Protein AF-A0A3S0Q4B9-F1 (afdb_monomer_lite)

Sequence (62 aa):
MFRKAALQRRCLILSSEFYEWRHLYRLNKRTNQPLKTADKYPYHIGLKTRIIFYCCNLAKLD

Radius of gyration: 19.01 Å; chains: 1; bounding box: 40×17×46 Å

Str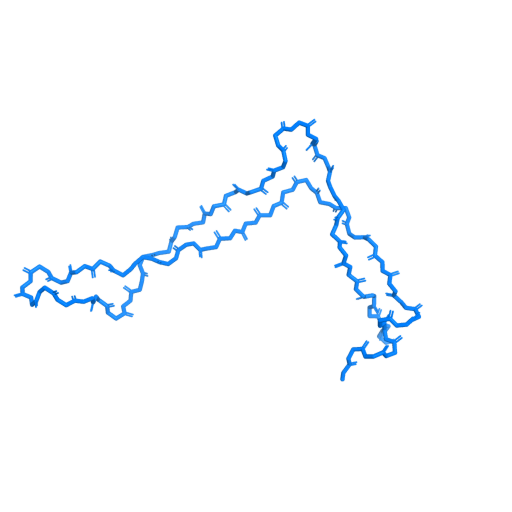ucture (mmCIF, N/CA/C/O backbone):
data_AF-A0A3S0Q4B9-F1
#
_entry.id   AF-A0A3S0Q4B9-F1
#
loop_
_atom_site.group_PDB
_atom_site.id
_atom_site.type_symbol
_atom_site.label_atom_id
_atom_site.label_alt_id
_atom_site.label_comp_id
_atom_site.label_asym_id
_atom_site.label_entity_id
_atom_site.label_seq_id
_atom_site.pdbx_PDB_ins_code
_atom_site.Cartn_x
_atom_site.Cartn_y
_atom_site.Cartn_z
_atom_site.occupancy
_atom_site.B_iso_or_equiv
_atom_site.auth_seq_id
_atom_site.auth_comp_id
_atom_site.auth_asym_id
_atom_site.auth_atom_id
_atom_site.pdbx_PDB_model_num
ATOM 1 N N . MET A 1 1 ? -23.672 2.508 -3.534 1.00 84.44 1 MET A N 1
ATOM 2 C CA . MET A 1 1 ? -23.159 1.354 -2.759 1.00 84.44 1 MET A CA 1
ATOM 3 C C . MET A 1 1 ? -22.697 1.727 -1.341 1.00 84.44 1 MET A C 1
ATOM 5 O O . MET A 1 1 ? -23.185 1.119 -0.402 1.00 84.44 1 MET A O 1
ATOM 9 N N . PHE A 1 2 ? -21.843 2.742 -1.128 1.00 91.44 2 PHE A N 1
ATOM 10 C CA . PHE A 1 2 ? -21.202 2.968 0.190 1.00 91.44 2 PHE A CA 1
ATOM 11 C C . PHE A 1 2 ? -21.846 4.009 1.130 1.00 91.44 2 PHE A C 1
ATOM 13 O O . PHE A 1 2 ? -21.443 4.105 2.285 1.00 91.44 2 PHE A O 1
ATOM 20 N N . ARG A 1 3 ? -22.866 4.765 0.696 1.00 93.75 3 ARG A N 1
ATOM 21 C CA . ARG A 1 3 ? -23.422 5.914 1.450 1.00 93.75 3 ARG A CA 1
ATOM 22 C C . ARG A 1 3 ? -23.806 5.594 2.902 1.00 93.75 3 ARG A C 1
ATOM 24 O O . ARG A 1 3 ? -23.373 6.289 3.813 1.00 93.75 3 ARG A O 1
ATOM 31 N N . LYS A 1 4 ? -24.596 4.539 3.135 1.00 93.62 4 LYS A N 1
ATOM 32 C CA . LYS A 1 4 ? -25.033 4.158 4.493 1.00 93.62 4 LYS A CA 1
ATOM 33 C C . LYS A 1 4 ? -23.845 3.768 5.379 1.00 93.62 4 LYS A C 1
ATOM 35 O O . LYS A 1 4 ? -23.789 4.150 6.541 1.00 93.62 4 LYS A O 1
ATOM 40 N N . ALA A 1 5 ? -22.864 3.063 4.808 1.00 94.06 5 ALA A N 1
ATOM 41 C CA . ALA A 1 5 ? -21.647 2.694 5.524 1.00 94.06 5 ALA A CA 1
ATOM 42 C C . ALA A 1 5 ? -20.793 3.924 5.871 1.00 94.06 5 ALA A C 1
ATOM 44 O O . ALA A 1 5 ? -20.333 4.035 7.000 1.00 94.06 5 ALA A O 1
ATOM 45 N N . ALA A 1 6 ? -20.671 4.882 4.950 1.00 94.31 6 ALA A N 1
ATOM 46 C CA . ALA A 1 6 ? -19.944 6.131 5.172 1.00 94.31 6 ALA A CA 1
ATOM 47 C C . ALA A 1 6 ? -20.524 6.983 6.311 1.00 94.31 6 ALA A C 1
ATOM 49 O O . ALA A 1 6 ? -19.770 7.633 7.029 1.00 94.31 6 ALA A O 1
ATOM 50 N N . LEU A 1 7 ? -21.845 6.957 6.503 1.00 95.19 7 LEU A N 1
ATOM 51 C CA . LEU A 1 7 ? -22.504 7.719 7.565 1.00 95.19 7 LEU A CA 1
ATOM 52 C C . LEU A 1 7 ? -22.469 7.007 8.922 1.00 95.19 7 LEU A C 1
ATOM 54 O O . LEU A 1 7 ? -22.287 7.660 9.943 1.00 95.19 7 LEU A O 1
ATOM 58 N N . GLN A 1 8 ? -22.649 5.685 8.937 1.00 95.56 8 GLN A N 1
ATOM 59 C CA . GLN A 1 8 ? -22.971 4.950 10.170 1.00 95.56 8 GLN A CA 1
ATOM 60 C C . GLN A 1 8 ? -21.908 3.933 10.594 1.00 95.56 8 GLN A C 1
ATOM 62 O O . GLN A 1 8 ? -21.948 3.448 11.716 1.00 95.56 8 GLN A O 1
ATOM 67 N N . ARG A 1 9 ? -20.981 3.566 9.705 1.00 94.50 9 ARG A N 1
ATOM 68 C CA . ARG A 1 9 ? -20.082 2.413 9.887 1.00 94.50 9 ARG A CA 1
ATOM 69 C C . ARG A 1 9 ? -18.636 2.750 9.536 1.00 94.50 9 ARG A C 1
ATOM 71 O O . ARG A 1 9 ? -17.935 1.929 8.954 1.00 94.50 9 ARG A O 1
ATOM 78 N N . ARG A 1 10 ? -18.194 3.970 9.844 1.00 96.00 10 ARG A N 1
ATOM 79 C CA . ARG A 1 10 ? -16.778 4.339 9.711 1.00 96.00 10 ARG A CA 1
ATOM 80 C C . ARG A 1 10 ? -15.965 3.563 10.739 1.00 96.00 10 ARG A C 1
ATOM 82 O O . ARG A 1 10 ? -16.344 3.505 11.904 1.00 96.00 10 ARG A O 1
ATOM 89 N N . CYS A 1 11 ? -14.852 3.001 10.304 1.00 95.81 11 CYS A N 1
ATOM 90 C CA . CYS A 1 11 ? -13.885 2.352 11.171 1.00 95.81 11 CYS A CA 1
ATOM 91 C C . CYS A 1 11 ? -12.467 2.774 10.783 1.00 95.81 11 CYS A C 1
ATOM 93 O O . CYS A 1 11 ? -12.218 3.268 9.680 1.00 95.81 11 CYS A O 1
ATOM 95 N N . LEU A 1 12 ? -11.543 2.596 11.721 1.00 95.94 12 LEU A N 1
ATOM 96 C CA . LEU A 1 12 ? -10.117 2.732 11.468 1.00 95.94 12 LEU A CA 1
ATOM 97 C C . LEU A 1 12 ? -9.511 1.335 11.401 1.00 95.94 12 LEU A C 1
ATOM 99 O O . LEU A 1 12 ? -9.733 0.521 12.296 1.00 95.94 12 LEU A O 1
ATOM 103 N N . ILE A 1 13 ? -8.748 1.070 10.347 1.00 95.06 13 ILE A N 1
ATOM 104 C CA . ILE A 1 13 ? -7.895 -0.113 10.257 1.00 95.06 13 ILE A CA 1
ATOM 105 C C . ILE A 1 13 ? -6.510 0.287 10.746 1.00 95.06 13 ILE A C 1
ATOM 107 O O . ILE A 1 13 ? -5.915 1.228 10.225 1.00 95.06 13 ILE A O 1
ATOM 111 N N . LEU A 1 14 ? -6.001 -0.433 11.738 1.00 95.06 14 LEU A N 1
ATOM 112 C CA . LEU A 1 14 ? -4.604 -0.340 12.141 1.00 95.06 14 LEU A CA 1
ATOM 113 C C . LEU A 1 14 ? -3.760 -1.141 11.150 1.00 95.06 14 LEU A C 1
ATOM 115 O O . LEU A 1 14 ? -4.048 -2.312 10.909 1.00 95.06 14 LEU A O 1
ATOM 119 N N . SER A 1 15 ? -2.724 -0.518 10.599 1.00 95.44 15 SER A N 1
ATOM 120 C CA . SER A 1 15 ? -1.719 -1.212 9.798 1.00 95.44 15 SER A CA 1
ATOM 121 C C . SER A 1 15 ? -0.325 -0.712 10.141 1.00 95.44 15 SER A C 1
ATOM 123 O O . SER A 1 15 ? -0.149 0.455 10.488 1.00 95.44 15 SER A O 1
ATOM 125 N N . SER A 1 16 ? 0.673 -1.582 10.040 1.00 95.75 16 SER A N 1
ATOM 126 C CA . SER A 1 16 ? 2.083 -1.189 10.103 1.00 95.75 16 SER A CA 1
ATOM 127 C C . SER A 1 16 ? 2.639 -0.816 8.733 1.00 95.75 16 SER A C 1
ATOM 129 O O . SER A 1 16 ? 3.492 0.063 8.611 1.00 95.75 16 SER A O 1
ATOM 131 N N . GLU A 1 17 ? 2.112 -1.452 7.690 1.00 94.94 17 GLU A N 1
ATOM 132 C CA . GLU A 1 17 ? 2.630 -1.382 6.330 1.00 94.94 17 GLU A CA 1
ATOM 133 C C . GLU A 1 17 ? 1.569 -1.783 5.304 1.00 94.94 17 GLU A C 1
ATOM 135 O O . GLU A 1 17 ? 0.492 -2.277 5.641 1.00 94.94 17 GLU A O 1
ATOM 140 N N . PHE A 1 18 ? 1.862 -1.542 4.035 1.00 96.25 18 PHE A N 1
ATOM 141 C CA . PHE A 1 18 ? 1.094 -2.044 2.905 1.00 96.25 18 PHE A CA 1
ATOM 142 C C . PHE A 1 18 ? 2.007 -2.205 1.691 1.00 96.25 18 PHE A C 1
ATOM 144 O O . PHE A 1 18 ? 3.143 -1.724 1.681 1.00 96.25 18 PHE A O 1
ATOM 151 N N . TYR A 1 19 ? 1.507 -2.899 0.671 1.00 96.81 19 TYR A N 1
ATOM 152 C CA . TYR A 1 19 ? 2.258 -3.174 -0.544 1.00 96.81 19 TYR A CA 1
ATOM 153 C C . TYR A 1 19 ? 1.563 -2.581 -1.758 1.00 96.81 19 TYR A C 1
ATOM 155 O O . TYR A 1 19 ? 0.362 -2.767 -1.937 1.00 96.81 19 TYR A O 1
ATOM 163 N N . GLU A 1 20 ? 2.337 -1.920 -2.611 1.00 97.94 20 GLU A N 1
ATOM 164 C CA . GLU A 1 20 ? 1.865 -1.386 -3.888 1.00 97.94 20 GLU A CA 1
ATOM 165 C C . GLU A 1 20 ? 2.696 -1.917 -5.046 1.00 97.94 20 GLU A C 1
ATOM 167 O O . GLU A 1 20 ? 3.894 -2.173 -4.919 1.00 97.94 20 GLU A O 1
ATOM 172 N N . TRP A 1 21 ? 2.063 -2.070 -6.203 1.00 97.56 21 TRP A N 1
ATOM 173 C CA . TRP A 1 21 ? 2.719 -2.603 -7.391 1.00 97.56 21 TRP A CA 1
ATOM 174 C C . TRP A 1 21 ? 3.073 -1.476 -8.350 1.00 97.56 21 TRP A C 1
ATOM 176 O O . TRP A 1 21 ? 2.205 -0.847 -8.954 1.00 97.56 21 TRP A O 1
ATOM 186 N N . ARG A 1 22 ? 4.370 -1.253 -8.564 1.00 97.25 22 ARG A N 1
ATOM 187 C CA . ARG A 1 22 ? 4.837 -0.367 -9.630 1.00 97.25 22 ARG A CA 1
ATOM 188 C C . ARG A 1 22 ? 4.901 -1.143 -10.937 1.00 97.25 22 ARG A C 1
ATOM 190 O O . ARG A 1 22 ? 5.645 -2.118 -11.046 1.00 97.25 22 ARG A O 1
ATOM 197 N N . HIS A 1 23 ? 4.156 -0.684 -11.934 1.00 96.81 23 HIS A N 1
ATOM 198 C CA . HIS A 1 23 ? 4.181 -1.240 -13.285 1.00 96.81 23 HIS A CA 1
ATOM 199 C C . HIS A 1 23 ? 5.115 -0.418 -14.177 1.00 96.81 23 HIS A C 1
ATOM 201 O O . HIS A 1 23 ? 4.894 0.777 -14.375 1.00 96.81 23 HIS A O 1
ATOM 207 N N . LEU A 1 24 ? 6.154 -1.056 -14.715 1.00 96.19 24 LEU A N 1
ATOM 208 C CA . LEU A 1 24 ? 7.092 -0.443 -15.653 1.00 96.19 24 LEU A CA 1
ATOM 209 C C . LEU A 1 24 ? 7.015 -1.141 -17.009 1.00 96.19 24 LEU A C 1
ATOM 211 O O . LEU A 1 24 ? 7.231 -2.346 -17.120 1.00 96.19 24 LEU A O 1
ATOM 215 N N . TYR A 1 25 ? 6.727 -0.365 -18.050 1.00 96.31 25 TYR A N 1
ATOM 216 C CA . TYR A 1 25 ? 6.682 -0.849 -19.426 1.00 96.31 25 TYR A CA 1
ATOM 217 C C . TYR A 1 25 ? 8.012 -0.531 -20.109 1.00 96.31 25 TYR A C 1
ATOM 219 O O . TYR A 1 25 ? 8.222 0.579 -20.599 1.00 96.31 25 TYR A O 1
ATOM 227 N N . ARG A 1 26 ? 8.939 -1.496 -20.110 1.00 94.69 26 ARG A N 1
ATOM 228 C CA . ARG A 1 26 ? 10.214 -1.362 -20.832 1.00 94.69 26 ARG A CA 1
ATOM 229 C C . ARG A 1 26 ? 9.977 -1.177 -22.330 1.00 94.69 26 ARG A C 1
ATOM 231 O O . ARG A 1 26 ? 8.972 -1.635 -22.871 1.00 94.69 26 ARG A O 1
ATOM 238 N N . LEU A 1 27 ? 10.935 -0.550 -23.006 1.00 96.12 27 LEU A N 1
ATOM 239 C CA . LEU A 1 27 ? 10.926 -0.453 -24.462 1.00 96.12 27 LEU A CA 1
ATOM 240 C C . LEU A 1 27 ? 11.408 -1.765 -25.092 1.00 96.12 27 LEU A C 1
ATOM 242 O O . LEU A 1 27 ? 12.356 -2.402 -24.626 1.00 96.12 27 LEU A O 1
ATOM 246 N N . ASN A 1 28 ? 10.757 -2.166 -26.178 1.00 93.19 28 ASN A N 1
ATOM 247 C CA . ASN A 1 28 ? 11.192 -3.259 -27.027 1.00 93.19 28 ASN A CA 1
ATOM 248 C C . ASN A 1 28 ? 12.507 -2.872 -27.717 1.00 93.19 28 ASN A C 1
ATOM 250 O O . ASN A 1 28 ? 12.563 -1.865 -28.421 1.00 93.19 28 ASN A O 1
ATOM 254 N N . LYS A 1 29 ? 13.542 -3.708 -27.572 1.00 92.62 29 LYS A N 1
ATOM 255 C CA . LYS A 1 29 ? 14.889 -3.448 -28.111 1.00 92.62 29 LYS A CA 1
ATOM 256 C C . LYS A 1 29 ? 14.925 -3.206 -29.626 1.00 92.62 29 LYS A C 1
ATOM 258 O O . LYS A 1 29 ? 15.833 -2.539 -30.100 1.00 92.62 29 LYS A O 1
ATOM 263 N N . ARG A 1 30 ? 13.976 -3.766 -30.386 1.00 92.81 30 ARG A N 1
ATOM 264 C CA . ARG A 1 30 ? 13.934 -3.664 -31.852 1.00 92.81 30 ARG A CA 1
ATOM 265 C C . ARG A 1 30 ? 13.076 -2.501 -32.342 1.00 92.81 30 ARG A C 1
ATOM 267 O O . ARG A 1 30 ? 13.413 -1.888 -33.345 1.00 92.81 30 ARG A O 1
ATOM 274 N N . THR A 1 31 ? 11.947 -2.234 -31.687 1.00 93.94 31 THR A N 1
ATOM 275 C CA . THR A 1 31 ? 10.964 -1.242 -32.165 1.00 93.94 31 THR A CA 1
ATOM 276 C C . THR A 1 31 ? 10.977 0.066 -31.381 1.00 93.94 31 THR A C 1
ATOM 278 O O . THR A 1 31 ? 10.300 1.003 -31.788 1.00 93.94 31 THR A O 1
ATOM 281 N N . ASN A 1 32 ? 11.7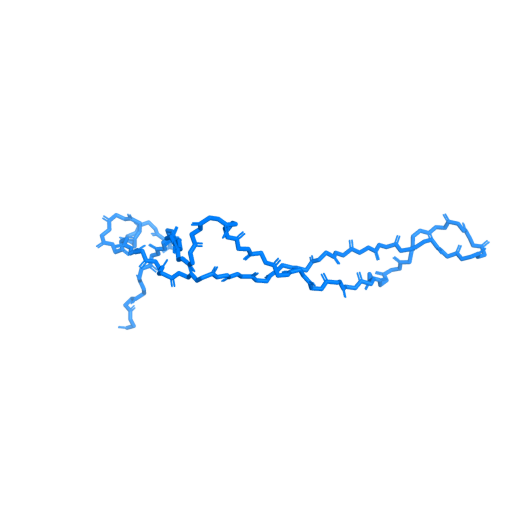07 0.142 -30.261 1.00 92.75 32 ASN A N 1
ATOM 282 C CA . ASN A 1 32 ? 11.696 1.270 -29.320 1.00 92.75 32 ASN A CA 1
ATOM 283 C C . ASN A 1 32 ? 10.294 1.663 -28.816 1.00 92.75 32 ASN A C 1
ATOM 285 O O . ASN A 1 32 ? 10.093 2.766 -28.318 1.00 92.75 32 ASN A O 1
ATOM 289 N N . GLN A 1 33 ? 9.321 0.755 -28.907 1.00 94.75 33 GLN A N 1
ATOM 290 C CA . GLN A 1 33 ? 7.965 0.949 -28.390 1.00 94.75 33 GLN A CA 1
ATOM 291 C C . GLN A 1 33 ? 7.793 0.238 -27.042 1.00 94.75 33 GLN A C 1
ATOM 293 O O . GLN A 1 33 ? 8.443 -0.789 -26.827 1.00 94.75 33 GLN A O 1
ATOM 298 N N . PRO A 1 34 ? 6.913 0.717 -26.145 1.00 95.69 34 PRO A N 1
ATOM 299 C CA . PRO A 1 34 ? 6.620 0.033 -24.888 1.00 95.69 34 PRO A CA 1
ATOM 300 C C . PRO A 1 34 ? 6.134 -1.407 -25.103 1.00 95.69 34 PRO A C 1
ATOM 302 O O . PRO A 1 34 ? 5.349 -1.691 -26.010 1.00 95.69 34 PRO A O 1
ATOM 305 N N . LEU A 1 35 ? 6.587 -2.328 -24.254 1.00 94.88 35 LEU A N 1
ATOM 306 C CA . LEU A 1 35 ? 6.060 -3.691 -24.204 1.00 94.88 35 LEU A CA 1
ATOM 307 C C . LEU A 1 35 ? 4.597 -3.685 -23.742 1.00 94.88 35 LEU A C 1
ATOM 309 O O . LEU A 1 35 ? 4.189 -2.839 -22.956 1.00 94.88 35 LEU A O 1
ATOM 313 N N . LYS A 1 36 ? 3.809 -4.667 -24.197 1.00 93.00 36 LYS A N 1
ATOM 314 C CA . LYS A 1 36 ? 2.410 -4.829 -23.756 1.00 93.00 36 LYS A CA 1
ATOM 315 C C . LYS A 1 36 ? 2.303 -5.287 -22.300 1.00 93.00 36 LYS A C 1
ATOM 317 O O . LYS A 1 36 ? 1.365 -4.915 -21.605 1.00 93.00 36 LYS A O 1
ATOM 322 N N . THR A 1 37 ? 3.255 -6.099 -21.851 1.00 94.75 37 THR A N 1
ATOM 323 C CA . THR A 1 37 ? 3.298 -6.611 -20.480 1.00 94.75 37 THR A CA 1
ATOM 324 C C . THR A 1 37 ? 4.230 -5.742 -19.649 1.00 94.75 37 THR A C 1
ATOM 326 O O . THR A 1 37 ? 5.381 -5.533 -20.032 1.00 94.75 37 THR A O 1
ATOM 329 N N . ALA A 1 38 ? 3.734 -5.250 -18.514 1.00 96.44 38 ALA A N 1
ATOM 330 C CA . ALA A 1 38 ? 4.552 -4.540 -17.541 1.00 96.44 38 ALA A CA 1
ATOM 331 C C . ALA A 1 38 ? 5.385 -5.510 -16.705 1.00 96.44 38 ALA A C 1
ATOM 333 O O . ALA A 1 38 ? 4.878 -6.541 -16.252 1.00 96.44 38 ALA A O 1
ATOM 334 N N . ASP A 1 39 ? 6.612 -5.107 -16.396 1.00 95.94 39 ASP A N 1
ATOM 335 C CA . ASP A 1 39 ? 7.314 -5.643 -15.240 1.00 95.94 39 ASP A CA 1
ATOM 336 C C . ASP A 1 39 ? 6.676 -5.057 -13.978 1.00 95.94 39 ASP A C 1
ATOM 338 O O . ASP A 1 39 ? 6.415 -3.851 -13.898 1.00 95.94 39 ASP A O 1
ATOM 342 N N . LYS A 1 40 ? 6.391 -5.920 -13.003 1.00 97.44 40 LYS A N 1
ATOM 343 C CA . LYS A 1 40 ? 5.698 -5.546 -11.771 1.00 97.44 40 LYS A CA 1
ATOM 344 C C . LYS A 1 40 ? 6.653 -5.663 -10.599 1.00 97.44 40 LYS A C 1
ATOM 346 O O . LYS A 1 40 ? 7.161 -6.746 -10.324 1.00 97.44 40 LYS A O 1
ATOM 351 N N . TYR A 1 41 ? 6.857 -4.556 -9.901 1.00 97.31 41 TYR A N 1
ATOM 352 C CA . TYR A 1 41 ? 7.726 -4.492 -8.733 1.00 97.31 41 TYR A CA 1
ATOM 353 C C . TYR A 1 41 ? 6.880 -4.189 -7.497 1.00 97.31 41 TYR A C 1
ATOM 355 O O . TYR A 1 41 ? 6.247 -3.129 -7.468 1.00 97.31 41 TYR A O 1
ATOM 363 N N . PRO A 1 42 ? 6.830 -5.088 -6.500 1.00 97.88 42 PRO A N 1
ATOM 364 C CA . PRO A 1 42 ? 6.148 -4.810 -5.248 1.00 97.88 42 PRO A CA 1
ATOM 365 C C . PRO A 1 42 ? 7.000 -3.867 -4.395 1.00 97.88 42 PRO A C 1
ATOM 367 O O . PRO A 1 42 ? 8.194 -4.093 -4.200 1.00 97.88 42 PRO A O 1
ATOM 370 N N . TYR A 1 43 ? 6.376 -2.820 -3.875 1.00 97.75 43 TYR A N 1
ATOM 371 C CA . TYR A 1 43 ? 6.974 -1.874 -2.945 1.00 97.75 43 TYR A CA 1
ATOM 372 C C . TYR A 1 43 ? 6.339 -2.046 -1.580 1.00 97.75 43 TYR A C 1
ATOM 374 O O . TYR A 1 43 ? 5.122 -1.973 -1.452 1.00 97.75 43 TYR A O 1
ATOM 382 N N . HIS A 1 44 ? 7.180 -2.239 -0.572 1.00 95.62 44 HIS A N 1
ATOM 383 C CA . HIS A 1 44 ? 6.795 -2.148 0.828 1.00 95.62 44 HIS A CA 1
ATOM 384 C C . HIS A 1 44 ? 6.729 -0.674 1.236 1.00 95.62 44 HIS A C 1
ATOM 386 O O . HIS A 1 44 ? 7.680 0.080 1.010 1.00 95.62 44 HIS A O 1
ATOM 392 N N . ILE A 1 45 ? 5.588 -0.252 1.777 1.00 96.44 45 ILE A N 1
ATOM 393 C CA . ILE A 1 45 ? 5.331 1.133 2.169 1.00 96.44 45 ILE A CA 1
ATOM 394 C C . ILE A 1 45 ? 4.881 1.161 3.629 1.00 96.44 45 ILE A C 1
ATOM 396 O O . ILE A 1 45 ? 3.910 0.511 4.013 1.00 96.44 45 ILE A O 1
ATOM 400 N N . GLY A 1 46 ? 5.570 1.969 4.433 1.00 94.88 46 GLY A N 1
ATOM 401 C CA . GLY A 1 46 ? 5.264 2.206 5.842 1.00 94.88 46 GLY A CA 1
ATOM 402 C C . GLY A 1 46 ? 5.757 3.579 6.302 1.00 94.88 46 GLY A C 1
ATOM 403 O O . GLY A 1 46 ? 6.455 4.289 5.570 1.00 94.88 46 GLY A O 1
ATOM 404 N N . LEU A 1 47 ? 5.387 3.981 7.521 1.00 94.75 47 LEU A N 1
ATOM 405 C CA . LEU A 1 47 ? 5.848 5.241 8.108 1.00 94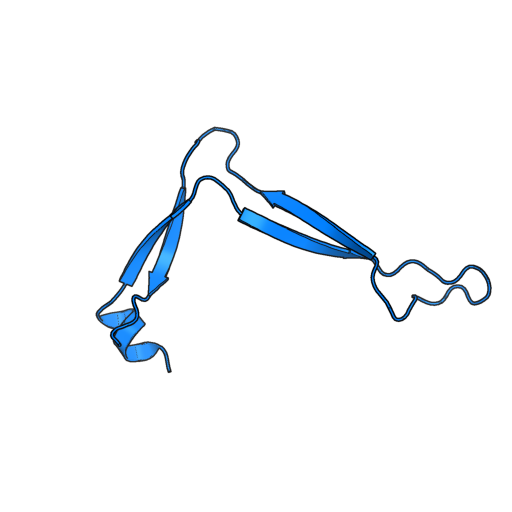.75 47 LEU A CA 1
ATOM 406 C C . LEU A 1 47 ? 7.216 5.061 8.774 1.00 94.75 47 LEU A C 1
ATOM 408 O O . LEU A 1 47 ? 7.399 4.194 9.618 1.00 94.75 47 LEU A O 1
ATOM 412 N N . LYS A 1 48 ? 8.173 5.941 8.460 1.00 91.12 48 LYS A N 1
ATOM 413 C CA . LYS A 1 48 ? 9.552 5.838 8.978 1.00 91.12 48 LYS A CA 1
ATOM 414 C C . LYS A 1 48 ? 9.647 5.918 10.506 1.00 91.12 48 LYS A C 1
ATOM 416 O O . LYS A 1 48 ? 10.466 5.238 11.106 1.00 91.12 48 LYS A O 1
ATOM 421 N N . THR A 1 49 ? 8.836 6.772 11.126 1.00 91.69 49 THR A N 1
ATOM 422 C CA . THR A 1 49 ? 8.957 7.109 12.557 1.00 91.69 49 THR A CA 1
ATOM 423 C C . THR A 1 49 ? 7.897 6.427 13.423 1.00 91.69 49 THR A C 1
ATOM 425 O O . THR A 1 49 ? 7.906 6.580 14.641 1.00 91.69 49 THR A O 1
ATOM 428 N N . ARG A 1 50 ? 6.934 5.722 12.820 1.00 89.81 50 ARG A N 1
ATOM 429 C CA . ARG A 1 50 ? 5.818 5.094 13.536 1.00 89.81 50 ARG A CA 1
ATOM 430 C C . ARG A 1 50 ? 5.604 3.686 13.013 1.00 89.81 50 ARG A C 1
ATOM 432 O O . ARG A 1 50 ? 5.396 3.503 11.824 1.00 89.81 50 ARG A O 1
ATOM 439 N N . ILE A 1 51 ? 5.584 2.729 13.935 1.00 87.75 51 ILE A N 1
ATOM 440 C CA . ILE A 1 51 ? 5.377 1.309 13.623 1.00 87.75 51 ILE A CA 1
ATOM 441 C C . ILE A 1 51 ? 3.938 1.049 13.157 1.00 87.75 51 ILE A C 1
ATOM 443 O O . ILE A 1 51 ? 3.705 0.087 12.443 1.00 87.75 51 ILE A O 1
ATOM 447 N N . ILE A 1 52 ? 2.972 1.891 13.546 1.00 93.56 52 ILE A N 1
ATOM 448 C CA . ILE A 1 52 ? 1.550 1.707 13.235 1.00 93.56 52 ILE A CA 1
ATOM 449 C C . ILE A 1 52 ? 0.933 3.029 12.766 1.00 93.56 52 ILE A C 1
ATOM 451 O O . ILE A 1 52 ? 1.212 4.094 13.329 1.00 93.56 52 ILE A O 1
ATOM 455 N N . PHE A 1 53 ? 0.062 2.946 11.761 1.00 93.38 53 PHE A N 1
ATOM 456 C CA . PHE A 1 53 ? -0.782 4.029 11.273 1.00 93.38 53 PHE A CA 1
ATOM 457 C C . PHE A 1 53 ? -2.237 3.583 11.077 1.00 93.38 53 PHE A C 1
ATOM 459 O O . PHE A 1 53 ? -2.562 2.395 11.097 1.00 93.38 53 PHE A O 1
ATOM 466 N N . TYR A 1 54 ? -3.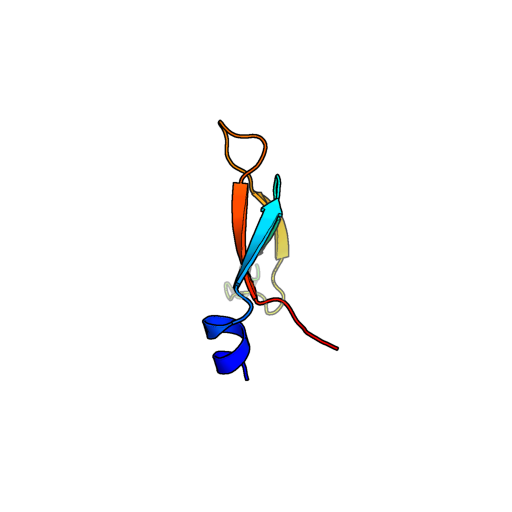121 4.570 10.924 1.00 95.06 54 TYR A N 1
ATOM 467 C CA . TYR A 1 54 ? -4.558 4.360 10.778 1.00 95.06 54 TYR A CA 1
ATOM 468 C C . TYR A 1 54 ? -4.993 4.584 9.330 1.00 95.06 54 TYR A C 1
ATOM 470 O O . TYR A 1 54 ? -4.770 5.656 8.768 1.00 95.06 54 TYR A O 1
ATOM 478 N N . CYS A 1 55 ? -5.675 3.598 8.759 1.00 93.38 55 CYS A N 1
ATOM 479 C CA . CYS A 1 55 ? -6.368 3.696 7.482 1.00 93.38 55 CYS A CA 1
ATOM 480 C C . CYS A 1 55 ? -7.860 3.935 7.716 1.00 93.38 55 CYS A C 1
ATOM 482 O O . CYS A 1 55 ? -8.499 3.234 8.503 1.00 93.38 55 CYS A O 1
ATOM 484 N N . CYS A 1 56 ? -8.444 4.891 6.999 1.00 95.25 56 CYS A N 1
ATOM 485 C CA . CYS A 1 56 ? -9.888 5.107 7.011 1.00 95.25 56 CYS A CA 1
ATOM 486 C C . CYS A 1 56 ? -10.600 3.995 6.235 1.00 95.25 56 CYS A C 1
ATOM 488 O O . CYS A 1 56 ? -10.261 3.746 5.079 1.00 95.25 56 C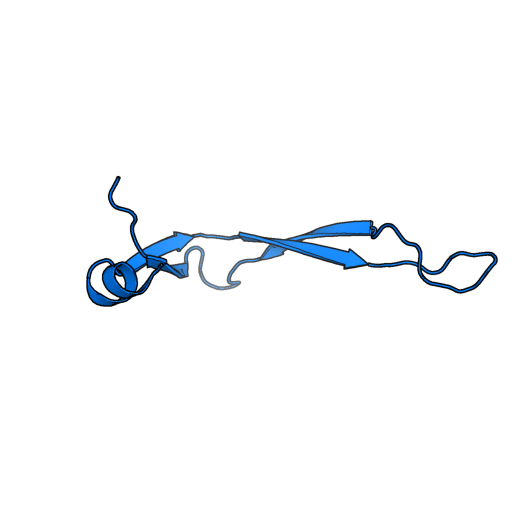YS A O 1
ATOM 490 N N . ASN A 1 57 ? -11.616 3.368 6.829 1.00 95.50 57 ASN A N 1
ATOM 491 C CA . ASN A 1 57 ? -12.421 2.362 6.144 1.00 95.50 57 ASN A CA 1
ATOM 492 C C . ASN A 1 57 ? -13.902 2.387 6.567 1.00 95.50 57 ASN A C 1
ATOM 494 O O . ASN A 1 57 ? -14.304 3.125 7.470 1.00 95.50 57 ASN A O 1
ATOM 498 N N . LEU A 1 58 ? -14.724 1.587 5.883 1.00 95.31 58 LEU A N 1
ATOM 499 C CA . LEU A 1 58 ? -16.145 1.392 6.147 1.00 95.31 58 LEU A CA 1
ATOM 500 C C . LEU A 1 58 ? -16.419 -0.080 6.470 1.00 95.31 58 LEU A C 1
ATOM 502 O O . LEU A 1 58 ? -16.142 -0.956 5.653 1.00 95.31 58 LEU A O 1
ATOM 506 N N . ALA A 1 59 ? -17.003 -0.360 7.633 1.00 91.44 59 ALA A N 1
ATOM 507 C CA . ALA A 1 59 ? -17.335 -1.719 8.032 1.00 91.44 59 ALA A CA 1
ATOM 508 C C . ALA A 1 59 ? -18.515 -2.265 7.214 1.00 91.44 59 ALA A C 1
ATOM 510 O O . ALA A 1 59 ? -19.526 -1.582 6.980 1.00 91.44 59 ALA A O 1
ATOM 511 N N . LYS A 1 60 ? -18.383 -3.523 6.792 1.00 86.25 60 LYS A N 1
ATOM 512 C CA . LYS A 1 60 ? -19.458 -4.283 6.161 1.00 86.25 60 LYS A CA 1
ATOM 513 C C . LYS A 1 60 ? -20.284 -4.977 7.248 1.00 86.25 60 LYS A C 1
ATOM 515 O O . LYS A 1 60 ? -19.735 -5.420 8.248 1.00 86.25 60 LYS A O 1
ATOM 520 N N . LEU A 1 61 ? -21.603 -4.988 7.068 1.00 74.44 61 LEU A N 1
ATOM 521 C CA . LEU A 1 61 ? -22.499 -5.878 7.806 1.00 74.44 61 LEU A CA 1
ATOM 522 C C . LEU A 1 61 ? -22.943 -6.911 6.781 1.00 74.44 61 LEU A C 1
ATOM 524 O O . LEU A 1 61 ? -23.407 -6.500 5.708 1.00 74.44 61 LEU A O 1
ATOM 528 N N . ASP A 1 62 ? -22.694 -8.174 7.091 1.00 75.38 62 ASP A N 1
ATOM 529 C CA . ASP A 1 62 ? -23.176 -9.319 6.325 1.00 75.38 62 ASP A CA 1
ATOM 530 C C . ASP A 1 62 ? -24.645 -9.609 6.663 1.00 75.38 62 ASP A C 1
ATOM 532 O O . ASP A 1 62 ? -25.062 -9.304 7.808 1.00 75.38 62 ASP A O 1
#

pLDDT: mean 93.85, std 4.31, range [74.44, 97.94]

Secondary structure (DSSP, 8-state):
--HHHHHH-EEEEEESEEEEEEEE-PBPTTT-SBPSSPEEEEEEEE-TT-S-EEEEEE----

Foldseek 3Di:
DCVVQV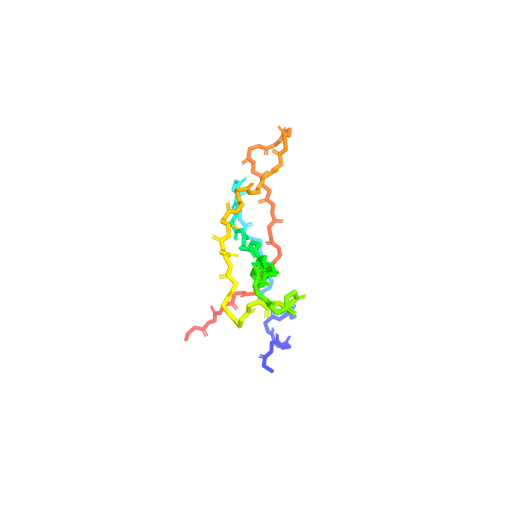VPFKDKDKDQWDKDWDWDFDADPPPRHTDPGTDIDIDIDGDPPDSIDIDIDGDDDD

Organism: NCBI:txid651561

InterPro domains:
  IPR003738 SOS response associated peptidase (SRAP) [PF02586] (1-56)
  IPR036590 SOS response associated peptidase-like [G3DSA:3.90.1680.10] (1-59)
  IPR036590 SOS response associated peptidase-like [SSF143081] (1-38)